Protein AF-A0A383CHA7-F1 (afdb_monomer_lite)

Structure (mmCIF, N/CA/C/O backbone):
data_AF-A0A383CHA7-F1
#
_entry.id   AF-A0A383CHA7-F1
#
loop_
_atom_site.group_PDB
_atom_site.id
_atom_site.type_symbol
_atom_site.label_atom_id
_atom_site.label_alt_id
_atom_site.label_comp_id
_atom_site.label_asym_id
_atom_site.label_entity_id
_atom_site.label_seq_id
_atom_site.pdbx_PDB_ins_code
_atom_site.Cartn_x
_atom_site.Cartn_y
_atom_site.Cartn_z
_atom_site.occupancy
_atom_site.B_iso_or_equiv
_atom_site.auth_seq_id
_atom_site.auth_comp_id
_atom_site.auth_asym_id
_atom_site.auth_atom_id
_atom_site.pdbx_PDB_model_num
ATOM 1 N N . MET A 1 1 ? -13.791 -20.961 20.675 1.00 52.84 1 MET A N 1
ATOM 2 C CA . MET A 1 1 ? -13.033 -20.004 19.836 1.00 52.84 1 MET A CA 1
ATOM 3 C C . MET A 1 1 ? -13.488 -18.577 20.147 1.00 52.84 1 MET A C 1
ATOM 5 O O . MET A 1 1 ? -14.184 -17.965 19.348 1.00 52.84 1 MET A O 1
ATOM 9 N N . GLU A 1 2 ? -13.166 -18.060 21.336 1.00 57.31 2 GLU A N 1
ATOM 10 C CA . GLU A 1 2 ? -13.466 -16.658 21.701 1.00 57.31 2 GLU A CA 1
ATOM 11 C C . GLU A 1 2 ? -12.416 -15.670 21.178 1.00 57.31 2 GLU A C 1
ATOM 13 O O . GLU A 1 2 ? -12.723 -14.501 20.978 1.00 57.31 2 GLU A O 1
ATOM 18 N N . PHE A 1 3 ? -11.201 -16.155 20.905 1.00 61.88 3 PHE A N 1
ATOM 19 C CA . PHE A 1 3 ? -10.062 -15.348 20.468 1.00 61.88 3 PHE A CA 1
ATOM 20 C C . PHE A 1 3 ? -10.330 -14.557 19.179 1.00 61.88 3 PHE A C 1
ATOM 22 O O . PHE A 1 3 ? -9.973 -13.393 19.095 1.00 61.88 3 PHE A O 1
ATOM 29 N N . PHE A 1 4 ? -11.031 -15.151 18.209 1.00 61.28 4 PHE A N 1
ATOM 30 C CA . PHE A 1 4 ? -11.365 -14.491 16.940 1.00 61.28 4 PHE A CA 1
ATOM 31 C C . PHE A 1 4 ? -12.571 -13.546 17.024 1.00 61.28 4 PHE A C 1
ATOM 33 O O . PHE A 1 4 ? -12.818 -12.803 16.083 1.00 61.28 4 PHE A O 1
ATOM 40 N N . LYS A 1 5 ? -13.342 -13.565 18.119 1.00 59.75 5 LYS A N 1
ATOM 41 C CA . LYS A 1 5 ? -14.538 -12.716 18.271 1.00 59.75 5 LYS A CA 1
ATOM 42 C C . LYS A 1 5 ? -14.246 -11.358 18.909 1.00 59.75 5 LYS A C 1
ATOM 44 O O . LYS A 1 5 ? -15.129 -10.508 18.942 1.00 59.75 5 LYS A O 1
ATOM 49 N N . LYS A 1 6 ? -13.058 -11.177 19.488 1.00 66.81 6 LYS A N 1
ATOM 50 C CA . LYS A 1 6 ? -12.638 -9.927 20.124 1.00 66.81 6 LYS A CA 1
ATOM 51 C C . LYS A 1 6 ? -11.518 -9.314 19.299 1.00 66.81 6 LYS A C 1
ATOM 53 O O . LYS A 1 6 ? -10.617 -10.022 18.860 1.00 66.81 6 LYS A O 1
ATOM 58 N N . THR A 1 7 ? -11.565 -7.997 19.123 1.00 73.62 7 THR A N 1
ATOM 59 C CA . THR A 1 7 ? -10.434 -7.238 18.588 1.00 73.62 7 THR A CA 1
ATOM 60 C C . THR A 1 7 ? -9.210 -7.504 19.457 1.00 73.62 7 THR A C 1
ATOM 62 O O . THR A 1 7 ? -9.268 -7.321 20.675 1.00 73.62 7 THR A O 1
ATOM 65 N N . LEU A 1 8 ? -8.129 -7.970 18.831 1.00 81.25 8 LEU A N 1
ATOM 66 C CA . LEU A 1 8 ? -6.843 -8.158 19.495 1.00 81.25 8 LEU A CA 1
ATOM 67 C C . LEU A 1 8 ? -6.360 -6.839 20.098 1.00 81.25 8 LEU A C 1
ATOM 69 O O . LEU A 1 8 ? -6.582 -5.770 19.528 1.00 81.25 8 LEU A O 1
ATOM 73 N N . ASP A 1 9 ? -5.682 -6.936 21.241 1.00 88.25 9 ASP A N 1
ATOM 74 C CA . ASP A 1 9 ? -5.002 -5.786 21.822 1.00 88.25 9 ASP A CA 1
ATOM 75 C C . ASP A 1 9 ? -4.005 -5.207 20.794 1.00 88.25 9 ASP A C 1
ATOM 77 O O . ASP A 1 9 ? -3.238 -5.980 20.201 1.00 88.25 9 ASP A O 1
ATOM 81 N N . PRO A 1 10 ? -4.002 -3.881 20.551 1.00 88.19 10 PRO A N 1
ATOM 82 C CA . PRO A 1 10 ? -3.144 -3.268 19.543 1.00 88.19 10 PRO A CA 1
ATOM 83 C C . PRO A 1 10 ? -1.657 -3.575 19.730 1.00 88.19 10 PRO A C 1
ATOM 85 O O . PRO A 1 10 ? -0.946 -3.729 18.741 1.00 88.19 10 PRO A O 1
ATOM 88 N N . VAL A 1 11 ? -1.182 -3.706 20.972 1.00 90.75 11 VAL A N 1
ATOM 89 C CA . VAL A 1 11 ? 0.222 -4.024 21.260 1.00 90.75 11 VAL A CA 1
ATOM 90 C C . VAL A 1 11 ? 0.540 -5.446 20.816 1.00 90.75 11 VAL A C 1
ATOM 92 O O . VAL A 1 11 ? 1.559 -5.672 20.168 1.00 90.75 11 VAL A O 1
ATOM 95 N N . ILE A 1 12 ? -0.351 -6.400 21.099 1.00 90.56 12 ILE A N 1
ATOM 96 C CA . ILE A 1 12 ? -0.185 -7.800 20.681 1.00 90.56 12 ILE A CA 1
ATOM 97 C C . ILE A 1 12 ? -0.217 -7.903 19.152 1.00 90.56 12 ILE A C 1
ATOM 99 O O . ILE A 1 12 ? 0.619 -8.590 18.564 1.00 90.56 12 ILE A O 1
ATOM 103 N N . ALA A 1 13 ? -1.148 -7.201 18.502 1.00 89.62 13 ALA A N 1
ATOM 104 C CA . ALA A 1 13 ? -1.257 -7.187 17.047 1.00 89.62 13 ALA A CA 1
ATOM 105 C C . ALA A 1 13 ? -0.002 -6.594 16.386 1.00 89.62 13 ALA A C 1
ATOM 107 O O . ALA A 1 13 ? 0.561 -7.206 15.480 1.00 89.62 13 ALA A O 1
ATOM 108 N N . LEU A 1 14 ? 0.472 -5.440 16.866 1.00 90.25 14 LEU A N 1
ATOM 109 C CA . LEU A 1 14 ? 1.674 -4.794 16.337 1.00 90.25 14 LEU A CA 1
ATOM 110 C C . LEU A 1 14 ? 2.937 -5.612 16.606 1.00 90.25 14 LEU A C 1
ATOM 112 O O . LEU A 1 14 ? 3.777 -5.716 15.719 1.00 90.25 14 LEU A O 1
ATOM 116 N N . ALA A 1 15 ? 3.060 -6.241 17.777 1.00 93.00 15 ALA A N 1
ATOM 117 C CA . ALA A 1 15 ? 4.180 -7.129 18.075 1.00 93.00 15 ALA A CA 1
ATOM 118 C C . ALA A 1 15 ? 4.206 -8.343 17.133 1.00 93.00 15 ALA A C 1
ATOM 120 O O . ALA A 1 15 ? 5.261 -8.691 16.607 1.00 93.00 15 ALA A O 1
ATOM 121 N N . ALA A 1 16 ? 3.050 -8.960 16.867 1.00 92.00 16 ALA A N 1
ATOM 122 C CA . ALA A 1 16 ? 2.952 -10.072 15.925 1.00 92.00 16 ALA A CA 1
ATOM 123 C C . ALA A 1 16 ? 3.313 -9.647 14.491 1.00 92.00 16 ALA A C 1
ATOM 125 O O . ALA A 1 16 ? 4.065 -10.354 13.821 1.00 92.00 16 ALA A O 1
ATOM 126 N N . ILE A 1 17 ? 2.821 -8.485 14.042 1.00 91.25 17 ILE A N 1
ATOM 127 C CA . ILE A 1 17 ? 3.163 -7.917 12.729 1.00 91.25 17 ILE A CA 1
ATOM 128 C C . ILE A 1 17 ? 4.662 -7.632 12.646 1.00 91.25 17 ILE A C 1
ATOM 130 O O . ILE A 1 17 ? 5.281 -8.029 11.669 1.00 91.25 17 ILE A O 1
ATOM 134 N N . ALA A 1 18 ? 5.256 -7.014 13.669 1.00 91.50 18 ALA A N 1
ATOM 135 C CA . ALA A 1 18 ? 6.682 -6.699 13.691 1.00 91.50 18 ALA A CA 1
ATOM 136 C C . ALA A 1 18 ? 7.551 -7.961 13.616 1.00 91.50 18 ALA A C 1
ATOM 138 O O . ALA A 1 18 ? 8.501 -8.011 12.843 1.00 91.50 18 ALA A O 1
ATOM 139 N N . ILE A 1 19 ? 7.208 -9.008 14.375 1.00 93.06 19 ILE A 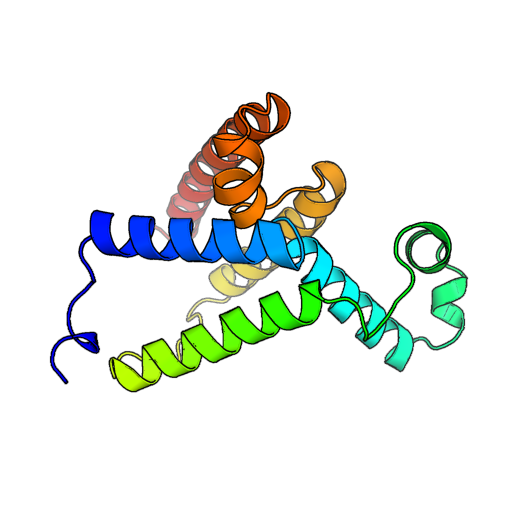N 1
ATOM 140 C CA . ILE A 1 19 ? 7.920 -10.290 14.310 1.00 93.06 19 ILE A CA 1
ATOM 141 C C . ILE A 1 19 ? 7.816 -10.883 12.900 1.00 93.06 19 ILE A C 1
ATOM 143 O O . ILE A 1 19 ? 8.827 -11.285 12.328 1.00 93.06 19 ILE A O 1
ATOM 147 N N . LEU A 1 20 ? 6.609 -10.919 12.328 1.00 90.31 20 LEU A N 1
ATOM 148 C CA . LEU A 1 20 ? 6.386 -11.449 10.984 1.00 90.31 20 LEU A CA 1
ATOM 149 C C . LEU A 1 20 ? 7.150 -10.653 9.922 1.00 90.31 20 LEU A C 1
ATOM 151 O O . LEU A 1 20 ? 7.747 -11.255 9.033 1.00 90.31 20 LEU A O 1
ATOM 155 N N . ASP A 1 21 ? 7.159 -9.328 10.033 1.00 90.31 21 ASP A N 1
ATOM 156 C CA . ASP A 1 21 ? 7.861 -8.435 9.115 1.00 90.31 21 ASP A CA 1
ATOM 157 C C . ASP A 1 21 ? 9.381 -8.627 9.191 1.00 90.31 21 ASP A C 1
ATOM 159 O O . ASP A 1 21 ? 10.025 -8.768 8.157 1.00 90.31 21 ASP A O 1
ATOM 163 N N . ILE A 1 22 ? 9.950 -8.786 10.395 1.00 90.75 22 ILE A N 1
ATOM 164 C CA . ILE A 1 22 ? 11.370 -9.140 10.571 1.00 90.75 22 ILE A CA 1
ATOM 165 C C . ILE A 1 22 ? 11.688 -10.465 9.868 1.00 90.75 22 ILE A C 1
ATOM 167 O O . ILE A 1 22 ? 12.660 -10.551 9.118 1.00 90.75 22 ILE A O 1
ATOM 171 N N . PHE A 1 23 ? 10.876 -11.507 10.075 1.00 90.94 23 PHE A N 1
ATOM 172 C CA . PHE A 1 23 ? 11.089 -12.796 9.409 1.00 90.94 23 PHE A CA 1
ATOM 173 C C . PHE A 1 23 ? 10.981 -12.686 7.886 1.00 90.94 23 PHE A C 1
ATOM 175 O O . PHE A 1 23 ? 11.800 -13.258 7.166 1.00 90.94 23 PHE A O 1
ATOM 182 N N . LEU A 1 24 ? 9.992 -11.945 7.391 1.00 88.75 24 LEU A N 1
ATOM 183 C CA . LEU A 1 24 ? 9.793 -11.726 5.964 1.00 88.75 24 LEU A CA 1
ATOM 184 C C . LEU A 1 24 ? 10.973 -10.966 5.347 1.00 88.75 24 LEU A C 1
ATOM 186 O O . LEU A 1 24 ? 11.479 -11.370 4.297 1.00 88.75 24 LEU A O 1
ATOM 190 N N . PHE A 1 25 ? 11.445 -9.921 6.026 1.00 88.31 25 PHE A N 1
ATOM 191 C CA . PHE A 1 25 ? 12.592 -9.126 5.612 1.00 88.31 25 PHE A CA 1
ATOM 192 C C . PHE A 1 25 ? 13.866 -9.969 5.518 1.00 88.31 25 PHE A C 1
ATOM 194 O O . PHE A 1 25 ? 14.595 -9.864 4.535 1.00 88.31 25 PHE A O 1
ATOM 201 N N . LEU A 1 26 ? 14.102 -10.854 6.493 1.00 89.12 26 LEU A N 1
ATOM 202 C CA . LEU A 1 26 ? 15.267 -11.745 6.511 1.00 89.12 26 LEU A CA 1
ATOM 203 C C . LEU A 1 26 ? 15.225 -12.831 5.425 1.00 89.12 26 LEU A C 1
ATOM 205 O O . LEU A 1 26 ? 16.278 -13.238 4.938 1.00 89.12 26 LEU A O 1
ATOM 209 N N . LEU A 1 27 ? 14.038 -13.329 5.067 1.00 88.69 27 LEU A N 1
ATOM 210 C CA . LEU A 1 27 ? 13.892 -14.438 4.116 1.00 88.69 27 LEU A CA 1
ATOM 211 C C . LEU A 1 27 ? 13.750 -13.986 2.662 1.00 88.69 27 LEU A C 1
ATOM 213 O O . LEU A 1 27 ? 14.231 -14.671 1.761 1.00 88.69 27 LEU A O 1
ATOM 217 N N . VAL A 1 28 ? 13.04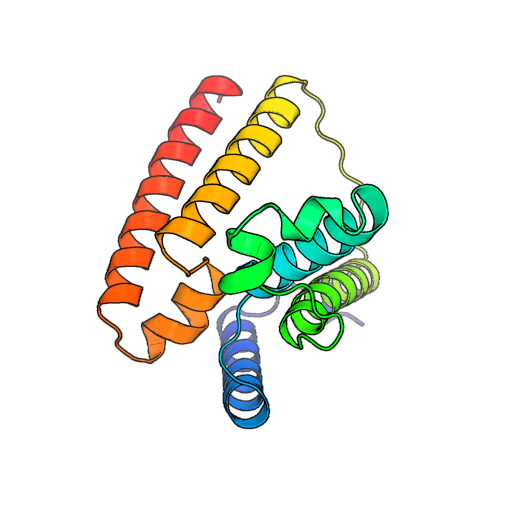3 -12.881 2.421 1.00 85.56 28 VAL A N 1
ATOM 218 C CA . VAL A 1 28 ? 12.627 -12.476 1.068 1.00 85.56 28 VAL A CA 1
ATOM 219 C C . VAL A 1 28 ? 12.871 -10.989 0.809 1.00 85.56 28 VAL A C 1
ATOM 221 O O . VAL A 1 28 ? 13.301 -10.618 -0.283 1.00 85.56 28 VAL A O 1
ATOM 224 N N . GLY A 1 29 ? 12.613 -10.137 1.800 1.00 84.81 29 GLY A N 1
ATOM 225 C CA . GLY A 1 29 ? 12.806 -8.690 1.721 1.00 84.81 29 GLY A CA 1
ATOM 226 C C . GLY A 1 29 ? 11.609 -7.905 2.254 1.00 84.81 29 GLY A C 1
ATOM 227 O O . GLY A 1 29 ? 10.671 -8.472 2.808 1.00 84.81 29 GLY A O 1
ATOM 228 N N . ALA A 1 30 ? 11.643 -6.582 2.085 1.00 83.12 30 ALA A N 1
ATOM 229 C CA . ALA A 1 30 ? 10.655 -5.677 2.673 1.00 83.12 30 ALA A CA 1
ATOM 230 C C . ALA A 1 30 ? 9.212 -5.968 2.234 1.00 83.12 30 ALA A C 1
ATOM 232 O O . ALA A 1 30 ? 8.931 -6.169 1.044 1.00 83.12 30 ALA A O 1
ATOM 233 N N . TRP A 1 31 ? 8.281 -5.907 3.190 1.00 85.75 31 TRP A N 1
ATOM 234 C CA . TRP A 1 31 ? 6.855 -6.040 2.917 1.00 85.75 31 TRP A CA 1
ATOM 235 C C . TRP A 1 31 ? 6.368 -4.897 2.025 1.00 85.75 31 TRP A C 1
ATOM 237 O O . TRP A 1 31 ? 6.417 -3.717 2.369 1.00 85.75 31 TRP A O 1
ATOM 247 N N . THR A 1 32 ? 5.859 -5.243 0.845 1.00 85.50 32 THR A N 1
ATOM 248 C CA . THR A 1 32 ? 5.248 -4.280 -0.072 1.00 85.50 32 THR A CA 1
ATOM 249 C C . THR A 1 32 ? 4.120 -4.912 -0.880 1.00 85.50 32 THR A C 1
ATOM 251 O O . THR A 1 32 ? 4.130 -6.111 -1.159 1.00 85.50 32 THR A O 1
ATOM 254 N N . VAL A 1 33 ? 3.145 -4.087 -1.257 1.00 84.81 33 VAL A N 1
ATOM 255 C CA . VAL A 1 33 ? 1.936 -4.508 -1.978 1.00 84.81 33 VAL A CA 1
ATOM 256 C C . VAL A 1 33 ? 1.958 -4.004 -3.420 1.00 84.81 33 VAL A C 1
ATOM 258 O O . VAL A 1 33 ? 1.779 -4.783 -4.355 1.00 84.81 33 VAL A O 1
ATOM 261 N N . GLY A 1 34 ? 2.306 -2.729 -3.625 1.00 83.69 34 GLY A N 1
ATOM 262 C CA . GLY A 1 34 ? 2.206 -2.076 -4.937 1.00 83.69 34 GLY A CA 1
ATOM 263 C C . GLY A 1 34 ? 3.019 -2.744 -6.056 1.00 83.69 34 GLY A C 1
ATOM 264 O O . GLY A 1 34 ? 2.602 -2.769 -7.218 1.00 83.69 34 GLY A O 1
ATOM 265 N N . GLY A 1 35 ? 4.163 -3.352 -5.718 1.00 84.44 35 GLY A N 1
ATOM 266 C CA . GLY A 1 35 ? 4.944 -4.139 -6.676 1.00 84.44 35 GLY A CA 1
ATOM 267 C C . GLY A 1 35 ? 4.216 -5.407 -7.138 1.00 84.44 35 GLY A C 1
ATOM 268 O O . GLY A 1 35 ? 4.212 -5.712 -8.329 1.00 84.44 35 GLY A O 1
ATOM 269 N N . GLY A 1 36 ? 3.580 -6.128 -6.211 1.00 86.62 36 GLY A N 1
ATOM 270 C CA . GLY A 1 36 ? 2.807 -7.335 -6.512 1.00 86.62 36 GLY A CA 1
ATOM 271 C C . GLY A 1 36 ? 1.567 -7.028 -7.347 1.00 86.62 36 GLY A C 1
ATOM 272 O O . GLY A 1 36 ? 1.341 -7.669 -8.369 1.00 86.62 36 GLY A O 1
ATOM 273 N N . GLU A 1 37 ? 0.816 -5.991 -6.973 1.00 87.75 37 GLU A N 1
ATOM 274 C CA . GLU A 1 37 ? -0.381 -5.538 -7.701 1.00 87.75 37 GLU A CA 1
ATOM 275 C C . GLU A 1 37 ? -0.082 -5.152 -9.145 1.00 87.75 37 GLU A C 1
ATOM 277 O O . GLU A 1 37 ? -0.824 -5.497 -10.070 1.00 87.75 37 GLU A O 1
ATOM 282 N N . THR A 1 38 ? 1.052 -4.493 -9.368 1.00 88.00 38 THR A N 1
ATOM 283 C CA . THR A 1 38 ? 1.417 -4.142 -10.734 1.00 88.00 38 THR A CA 1
ATOM 284 C C . THR A 1 38 ? 1.900 -5.342 -11.535 1.00 88.00 38 THR A C 1
ATOM 286 O O . THR A 1 38 ? 1.608 -5.403 -12.723 1.00 88.00 38 THR A O 1
ATOM 289 N N . MET A 1 39 ? 2.585 -6.316 -10.924 1.00 89.56 39 MET A N 1
ATOM 290 C CA . MET A 1 39 ? 2.937 -7.546 -11.645 1.00 89.56 39 MET A CA 1
ATOM 291 C C . MET A 1 39 ? 1.680 -8.308 -12.049 1.00 89.56 39 MET A C 1
ATOM 293 O O . MET A 1 39 ? 1.577 -8.739 -13.192 1.00 89.56 39 MET A O 1
ATOM 297 N N . MET A 1 40 ? 0.702 -8.427 -11.145 1.00 89.88 40 MET A N 1
ATOM 298 C CA . MET A 1 40 ? -0.588 -9.043 -11.465 1.00 89.88 40 MET A CA 1
ATOM 299 C C . MET A 1 40 ? -1.256 -8.329 -12.641 1.00 89.88 40 MET A C 1
ATOM 301 O O . MET A 1 40 ? -1.693 -8.978 -13.588 1.00 89.88 40 MET A O 1
ATOM 305 N N . THR A 1 41 ? -1.253 -6.994 -12.632 1.00 88.56 41 THR A N 1
ATOM 306 C CA . THR A 1 41 ? -1.772 -6.191 -13.747 1.00 88.56 41 THR A CA 1
ATOM 307 C C . THR A 1 41 ? -0.997 -6.443 -15.042 1.00 88.56 41 THR A C 1
ATOM 309 O O . THR A 1 41 ? -1.611 -6.586 -16.092 1.00 88.56 41 THR A O 1
ATOM 312 N N . GLY A 1 42 ? 0.332 -6.556 -14.983 1.00 87.56 42 GLY A N 1
ATOM 313 C CA . GLY A 1 42 ? 1.179 -6.853 -16.140 1.00 87.56 42 GLY A CA 1
ATOM 314 C C . GLY A 1 42 ? 0.935 -8.234 -16.730 1.00 87.56 42 GLY A C 1
ATOM 315 O O . GLY A 1 42 ? 0.860 -8.380 -17.946 1.00 87.56 42 GLY A O 1
ATOM 316 N N . LEU A 1 43 ? 0.751 -9.244 -15.879 1.00 89.38 43 LEU A N 1
ATOM 317 C CA . LEU A 1 43 ? 0.414 -10.603 -16.300 1.00 89.38 43 LEU A CA 1
ATOM 318 C C . LEU A 1 43 ? -0.969 -10.650 -16.950 1.00 89.38 43 LEU A C 1
ATOM 320 O O . LEU A 1 43 ? -1.119 -11.229 -18.022 1.00 89.38 43 LEU A O 1
ATOM 324 N N . ILE A 1 44 ? -1.960 -9.986 -16.349 1.00 90.38 44 ILE A N 1
ATOM 325 C CA . ILE A 1 44 ? -3.299 -9.850 -16.932 1.00 90.38 44 ILE A CA 1
ATOM 326 C C . ILE A 1 44 ? -3.207 -9.132 -18.284 1.00 90.38 44 ILE A C 1
ATOM 328 O O . ILE A 1 44 ? -3.736 -9.618 -19.281 1.00 90.38 44 ILE A O 1
ATOM 332 N N . ALA A 1 45 ? -2.485 -8.013 -18.350 1.00 88.44 45 ALA A N 1
ATOM 333 C CA . ALA A 1 45 ? -2.283 -7.262 -19.582 1.00 88.44 45 ALA A CA 1
ATOM 334 C C . ALA A 1 45 ? -1.615 -8.119 -20.667 1.00 88.44 45 ALA A C 1
ATOM 336 O O . ALA A 1 45 ? -2.052 -8.079 -21.811 1.00 88.44 45 ALA A O 1
ATOM 337 N N . LYS A 1 46 ? -0.627 -8.949 -20.314 1.00 88.38 46 LYS A N 1
ATOM 338 C CA . LYS A 1 46 ? 0.038 -9.873 -21.244 1.00 88.38 46 LYS A CA 1
ATOM 339 C C . LYS A 1 46 ? -0.921 -10.928 -21.794 1.00 88.38 46 LYS A C 1
ATOM 341 O O . LYS A 1 46 ? -0.846 -11.248 -22.973 1.00 88.38 46 LYS A O 1
ATOM 346 N N . VAL A 1 47 ? -1.849 -11.429 -20.978 1.00 89.38 47 VAL A N 1
ATOM 347 C CA . VAL A 1 47 ? -2.881 -12.380 -21.429 1.00 89.38 47 VAL A CA 1
ATOM 348 C C . VAL A 1 47 ? -3.817 -11.749 -22.466 1.00 89.38 47 VAL A C 1
ATOM 350 O O . VAL A 1 47 ? -4.174 -12.410 -23.436 1.00 89.38 47 VAL A O 1
ATOM 353 N N . PHE A 1 48 ? -4.198 -10.479 -22.295 1.00 90.69 48 PHE A N 1
ATOM 354 C CA . PHE A 1 48 ? -5.131 -9.803 -23.206 1.00 90.69 48 PHE A CA 1
ATOM 355 C C . PHE A 1 48 ? -4.466 -9.161 -24.433 1.00 90.69 48 PHE A C 1
ATOM 357 O O . PHE A 1 48 ? -5.064 -9.139 -25.506 1.00 90.69 48 PHE A O 1
ATOM 364 N N . LEU A 1 49 ? -3.260 -8.610 -24.282 1.00 87.00 49 LEU A N 1
ATOM 365 C CA . LEU A 1 49 ? -2.559 -7.839 -25.318 1.00 87.00 49 LEU A CA 1
ATOM 366 C C . LEU A 1 49 ? -1.469 -8.650 -26.036 1.00 87.00 49 LEU A C 1
ATOM 368 O O . LEU A 1 49 ? -1.018 -8.234 -27.104 1.00 87.00 49 LEU A O 1
ATOM 372 N N . GLY A 1 50 ? -1.037 -9.785 -25.476 1.00 86.38 50 GLY A N 1
ATOM 373 C CA . GLY A 1 50 ? 0.057 -10.594 -26.016 1.00 86.38 50 GLY A CA 1
ATOM 374 C C . GLY A 1 50 ? 1.335 -9.775 -26.210 1.00 86.38 50 GLY A C 1
ATOM 375 O O . GLY A 1 50 ? 1.687 -8.936 -25.378 1.00 86.38 50 GLY A O 1
ATOM 376 N N . ASP A 1 51 ? 1.983 -9.969 -27.35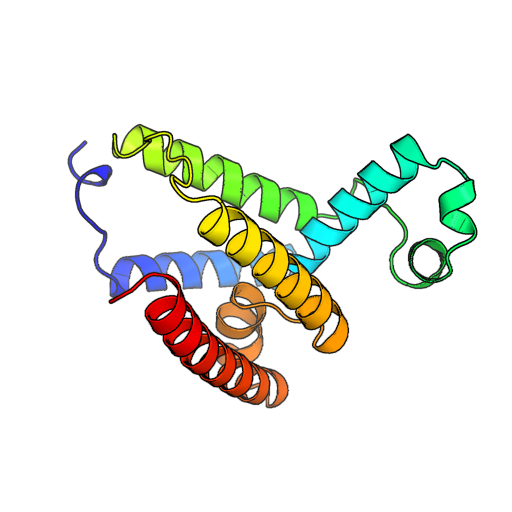6 1.00 83.75 51 ASP A N 1
ATOM 377 C CA . ASP A 1 51 ? 3.241 -9.306 -27.729 1.00 83.75 51 ASP A CA 1
ATOM 378 C C . ASP A 1 51 ? 3.087 -7.789 -27.956 1.00 83.75 51 ASP A C 1
ATOM 380 O O . ASP A 1 51 ? 4.069 -7.052 -28.043 1.00 83.75 51 ASP A O 1
ATOM 384 N N . ALA A 1 52 ? 1.854 -7.269 -28.036 1.00 84.94 52 ALA A N 1
ATOM 385 C CA . ALA A 1 52 ? 1.637 -5.825 -28.111 1.00 84.94 52 ALA A CA 1
ATOM 386 C C . ALA A 1 52 ? 2.047 -5.111 -26.811 1.00 84.94 52 ALA A C 1
ATOM 388 O O . ALA A 1 52 ? 2.340 -3.914 -26.851 1.00 84.94 52 ALA A O 1
ATOM 389 N N . LEU A 1 53 ? 2.103 -5.829 -25.682 1.00 84.19 53 LEU A N 1
ATOM 390 C CA . LEU A 1 53 ? 2.555 -5.289 -24.401 1.00 84.19 53 LEU A CA 1
ATOM 391 C C . LEU A 1 53 ? 4.034 -4.877 -24.441 1.00 84.19 53 LEU A C 1
ATOM 393 O O . LEU A 1 53 ? 4.396 -3.855 -23.856 1.00 84.19 53 LEU A O 1
ATOM 397 N N . ASP A 1 54 ? 4.859 -5.602 -25.200 1.00 81.12 54 ASP A N 1
ATOM 398 C CA . ASP A 1 54 ? 6.300 -5.346 -25.316 1.00 81.12 54 ASP A CA 1
ATOM 399 C C . ASP A 1 54 ? 6.608 -4.032 -26.048 1.00 81.12 54 ASP A C 1
ATOM 401 O O . ASP A 1 54 ? 7.703 -3.482 -25.933 1.00 81.12 54 ASP A O 1
ATOM 405 N N . ARG A 1 55 ? 5.619 -3.462 -26.752 1.00 86.12 55 ARG A N 1
ATOM 406 C CA . ARG A 1 55 ? 5.729 -2.125 -27.359 1.00 86.12 55 ARG A CA 1
ATOM 407 C C . ARG A 1 55 ? 5.760 -1.008 -26.319 1.00 86.12 55 ARG A C 1
ATOM 409 O O . ARG A 1 55 ? 6.144 0.112 -26.648 1.00 86.12 55 ARG A O 1
ATOM 416 N N . ILE A 1 56 ? 5.320 -1.280 -25.091 1.00 85.88 56 ILE A N 1
ATOM 417 C CA . ILE A 1 56 ? 5.278 -0.306 -24.006 1.00 85.88 56 ILE A CA 1
ATOM 418 C C . ILE A 1 56 ? 6.581 -0.435 -23.200 1.00 85.88 56 ILE A C 1
ATOM 420 O O . ILE A 1 56 ? 6.767 -1.436 -22.504 1.00 85.88 56 ILE A O 1
ATOM 424 N N . PRO A 1 57 ? 7.463 0.587 -23.200 1.00 86.19 57 PRO A N 1
ATOM 425 C CA . PRO A 1 57 ? 8.774 0.502 -22.548 1.00 86.19 57 PRO A CA 1
ATOM 426 C C . PRO A 1 57 ? 8.706 0.159 -21.058 1.00 86.19 57 PRO A C 1
ATOM 428 O O . PRO A 1 57 ? 9.602 -0.489 -20.529 1.00 86.19 57 PRO A O 1
ATOM 431 N N . PHE A 1 58 ? 7.628 0.560 -20.381 1.00 86.25 58 PHE A N 1
ATOM 432 C CA . PHE A 1 58 ? 7.406 0.242 -18.975 1.00 86.25 58 PHE A CA 1
ATOM 433 C C . PHE A 1 58 ? 7.400 -1.272 -18.710 1.00 86.25 58 PHE A C 1
ATOM 435 O O . PHE A 1 58 ? 8.075 -1.731 -17.791 1.00 86.25 58 PHE A O 1
ATOM 442 N N . TRP A 1 59 ? 6.698 -2.052 -19.534 1.00 84.69 59 TRP A N 1
ATOM 443 C CA . TRP A 1 59 ? 6.551 -3.496 -19.334 1.00 84.69 59 TRP A CA 1
ATOM 444 C C . TRP A 1 59 ? 7.731 -4.302 -19.870 1.00 84.69 59 TRP A C 1
ATOM 446 O O . TRP A 1 59 ? 7.949 -5.408 -19.405 1.00 84.69 59 TRP A O 1
ATOM 456 N N . HIS A 1 60 ? 8.523 -3.760 -20.795 1.00 82.25 60 HIS A N 1
ATOM 457 C CA . HIS A 1 60 ? 9.718 -4.447 -21.289 1.00 82.25 60 HIS A CA 1
ATOM 458 C C . HIS A 1 60 ? 10.983 -4.103 -20.481 1.00 82.25 60 HIS A C 1
ATOM 460 O O . HIS A 1 60 ? 11.788 -4.980 -20.185 1.00 82.25 60 HIS A O 1
ATOM 466 N N . ALA A 1 61 ? 11.181 -2.830 -20.120 1.00 80.44 61 ALA A N 1
ATOM 467 C CA . ALA A 1 61 ? 12.440 -2.352 -19.540 1.00 80.44 61 ALA A CA 1
ATOM 468 C C . ALA A 1 61 ? 12.393 -2.135 -18.021 1.00 80.44 61 ALA A C 1
ATOM 470 O O . ALA A 1 61 ? 13.410 -2.295 -17.354 1.00 80.44 61 ALA A O 1
ATOM 471 N N . VAL A 1 62 ? 11.240 -1.743 -17.470 1.00 82.25 62 VAL A N 1
ATOM 472 C CA . VAL A 1 62 ? 11.132 -1.348 -16.052 1.00 82.25 62 VAL A CA 1
ATOM 473 C C . VAL A 1 62 ? 10.508 -2.453 -15.204 1.00 82.25 62 VAL A C 1
ATOM 475 O O . VAL A 1 62 ? 10.930 -2.673 -14.069 1.00 82.25 62 VAL A O 1
ATOM 478 N N . PHE A 1 63 ? 9.494 -3.142 -15.729 1.00 82.19 63 PHE A N 1
ATOM 479 C CA . PHE A 1 63 ? 8.715 -4.115 -14.969 1.00 82.19 63 PHE A CA 1
ATOM 480 C C . PHE A 1 63 ? 8.286 -5.313 -15.839 1.00 82.19 63 PHE A C 1
ATOM 482 O O . PHE A 1 63 ? 7.104 -5.434 -16.168 1.00 82.19 63 PHE A O 1
ATOM 489 N N . PRO A 1 64 ? 9.232 -6.190 -16.233 1.00 84.44 64 PRO A N 1
ATOM 490 C CA . PRO A 1 64 ? 8.942 -7.368 -17.049 1.00 84.44 64 PRO A CA 1
ATOM 491 C C . PRO A 1 64 ? 7.954 -8.304 -16.340 1.00 84.44 64 PRO A C 1
ATOM 493 O O . PRO A 1 64 ? 8.260 -8.761 -15.238 1.00 84.44 64 PRO A O 1
ATOM 496 N N . PRO A 1 65 ? 6.777 -8.603 -16.931 1.00 85.62 65 PRO A N 1
ATOM 497 C CA . PRO A 1 65 ? 5.784 -9.463 -16.301 1.00 85.62 65 PRO A CA 1
ATOM 498 C C . PRO A 1 65 ? 6.334 -10.867 -16.044 1.00 85.62 65 PRO A C 1
ATOM 500 O O . PRO A 1 65 ? 6.580 -11.631 -16.980 1.00 85.62 65 PRO A O 1
ATOM 503 N N . ASP A 1 66 ? 6.468 -11.212 -14.767 1.00 86.00 66 ASP A N 1
ATOM 504 C CA . ASP A 1 66 ? 6.954 -12.511 -14.312 1.00 86.00 66 ASP A CA 1
ATOM 505 C C . ASP A 1 66 ? 6.040 -13.057 -13.206 1.00 86.00 66 ASP A C 1
ATOM 507 O O . ASP A 1 66 ? 5.738 -12.379 -12.221 1.00 86.00 66 ASP A O 1
ATOM 511 N N . ILE A 1 67 ? 5.588 -14.299 -13.375 1.00 86.19 67 ILE A N 1
ATOM 512 C CA . ILE A 1 67 ? 4.711 -14.992 -12.424 1.00 86.19 67 ILE A CA 1
ATOM 513 C C . ILE A 1 67 ? 5.457 -15.488 -11.180 1.00 86.19 67 ILE A C 1
ATOM 515 O O . ILE A 1 67 ? 4.850 -15.719 -10.136 1.00 86.19 67 ILE A O 1
ATOM 519 N N . SER A 1 68 ? 6.779 -15.633 -11.266 1.00 86.81 68 SER A N 1
ATOM 520 C CA . SER A 1 68 ? 7.643 -16.005 -10.145 1.00 86.81 68 SER A CA 1
ATOM 521 C C . SER A 1 68 ? 7.901 -14.841 -9.183 1.00 86.81 68 SER A C 1
ATOM 523 O O . SER A 1 68 ? 8.530 -15.019 -8.140 1.00 86.81 68 SER A O 1
ATOM 525 N N . TYR A 1 69 ? 7.377 -13.646 -9.481 1.00 86.88 69 TYR A N 1
ATOM 526 C CA . TYR A 1 69 ? 7.561 -12.477 -8.638 1.00 86.88 69 TYR A CA 1
ATOM 527 C C . TYR A 1 69 ? 6.893 -12.652 -7.267 1.00 86.88 69 TYR A C 1
ATOM 529 O O . TYR A 1 69 ? 5.674 -12.555 -7.112 1.00 86.88 69 TYR A O 1
ATOM 537 N N . TRP A 1 70 ? 7.718 -12.866 -6.241 1.00 84.75 70 TRP A N 1
ATOM 538 C CA . TRP A 1 70 ? 7.296 -13.220 -4.881 1.00 84.75 70 TRP A CA 1
ATOM 539 C C . TRP A 1 70 ? 6.269 -12.254 -4.259 1.00 84.75 70 TRP A C 1
ATOM 541 O O . TRP A 1 70 ? 5.386 -12.680 -3.515 1.00 84.75 70 TRP A O 1
ATOM 551 N N . LYS A 1 71 ? 6.319 -10.956 -4.596 1.00 87.44 71 LYS A N 1
ATOM 552 C CA . LYS A 1 71 ? 5.395 -9.940 -4.049 1.00 87.44 71 LYS A CA 1
ATOM 553 C C . LYS A 1 71 ? 3.934 -10.163 -4.462 1.00 87.44 71 LYS A C 1
ATOM 555 O O . LYS A 1 71 ? 3.027 -9.707 -3.764 1.00 87.44 71 LYS A O 1
ATOM 560 N N . ILE A 1 72 ? 3.688 -10.883 -5.563 1.00 88.56 72 ILE A N 1
ATOM 561 C CA . ILE A 1 72 ? 2.337 -11.317 -5.956 1.00 88.56 72 ILE A CA 1
ATOM 562 C C . ILE A 1 72 ? 1.750 -12.221 -4.868 1.00 88.56 72 ILE A C 1
ATOM 564 O O . ILE A 1 72 ? 0.622 -12.020 -4.421 1.00 88.56 72 ILE A O 1
ATOM 568 N N . TYR A 1 73 ? 2.543 -13.182 -4.394 1.00 89.50 73 TYR A N 1
ATOM 569 C CA . TYR A 1 73 ? 2.112 -14.169 -3.408 1.00 89.50 73 TYR A CA 1
ATOM 570 C C . TYR A 1 73 ? 1.874 -13.550 -2.032 1.00 89.50 73 TYR A C 1
ATOM 572 O O . TYR A 1 73 ? 0.989 -14.006 -1.318 1.00 89.50 73 TYR A O 1
ATOM 580 N N . ILE A 1 74 ? 2.577 -12.467 -1.684 1.00 88.62 74 ILE A N 1
ATOM 581 C CA . ILE A 1 74 ? 2.263 -11.683 -0.478 1.00 88.62 74 ILE A CA 1
ATOM 582 C C . ILE A 1 74 ? 0.882 -11.051 -0.595 1.00 88.62 74 ILE A C 1
ATOM 584 O O . ILE A 1 74 ? 0.078 -11.165 0.324 1.00 88.62 74 ILE A O 1
ATOM 588 N N . SER A 1 75 ? 0.580 -10.428 -1.735 1.00 89.06 75 SER A N 1
ATOM 589 C CA . SER A 1 75 ? -0.728 -9.801 -1.964 1.00 89.06 75 SER A CA 1
ATOM 590 C C . SER A 1 75 ? -1.858 -10.836 -1.906 1.00 89.06 75 SER A C 1
ATOM 592 O O . SER A 1 75 ? -2.875 -10.619 -1.245 1.00 89.06 75 SER A O 1
ATOM 594 N N . LEU A 1 76 ? -1.647 -12.008 -2.511 1.00 90.69 76 LEU A N 1
ATOM 595 C CA . LEU A 1 76 ? -2.588 -13.126 -2.446 1.00 90.69 76 LEU A CA 1
ATOM 596 C C . LEU A 1 76 ? -2.708 -13.709 -1.027 1.00 90.69 76 LEU A C 1
ATOM 598 O O . LEU A 1 76 ? -3.809 -14.036 -0.583 1.00 90.69 76 LEU A O 1
ATOM 602 N N . GLY A 1 77 ? -1.597 -13.809 -0.297 1.00 91.12 77 GLY A N 1
ATOM 603 C CA . GLY A 1 77 ? -1.548 -14.253 1.095 1.00 91.12 77 GLY A CA 1
ATOM 604 C C . GLY A 1 77 ? -2.313 -13.320 2.032 1.00 91.12 77 GLY A C 1
ATOM 605 O O . GLY A 1 77 ? -3.084 -13.785 2.865 1.00 91.12 77 GLY A O 1
ATOM 606 N N . MET A 1 78 ? -2.187 -12.003 1.851 1.00 90.38 78 MET A N 1
ATOM 607 C CA . MET A 1 78 ? -2.976 -11.020 2.599 1.00 90.38 78 MET A CA 1
ATOM 608 C C . MET A 1 78 ? -4.470 -11.144 2.292 1.00 90.38 78 MET A C 1
ATOM 610 O O . MET A 1 78 ? -5.283 -11.157 3.214 1.00 90.38 78 MET A O 1
ATOM 614 N N . LEU A 1 79 ? -4.842 -11.276 1.013 1.00 91.81 79 LEU A N 1
ATOM 615 C CA . LEU A 1 79 ? -6.241 -11.435 0.617 1.00 91.81 79 LEU A CA 1
ATOM 616 C C . LEU A 1 79 ? -6.840 -12.707 1.231 1.00 91.81 79 LEU A C 1
ATOM 618 O O . LEU A 1 79 ? -7.846 -12.646 1.934 1.00 91.81 79 LEU A O 1
ATOM 622 N N . THR A 1 80 ? -6.196 -13.853 1.018 1.00 93.25 80 THR A N 1
ATOM 623 C CA . THR A 1 80 ? -6.657 -15.146 1.542 1.00 93.25 80 THR A CA 1
ATOM 624 C C . THR A 1 80 ? -6.654 -15.180 3.071 1.00 93.25 80 THR A C 1
ATOM 626 O O . THR A 1 80 ? -7.642 -15.606 3.667 1.00 93.25 80 THR A O 1
ATOM 629 N N . GLY A 1 81 ? -5.613 -14.650 3.718 1.00 91.19 81 GLY A N 1
ATOM 630 C CA . GLY A 1 81 ? -5.529 -14.519 5.172 1.00 91.19 81 GLY A CA 1
ATOM 631 C C . GLY A 1 81 ? -6.640 -13.641 5.752 1.00 91.19 81 GLY A C 1
ATOM 632 O O . GLY A 1 81 ? -7.256 -14.018 6.748 1.00 91.19 81 GLY A O 1
ATOM 633 N N . SER A 1 82 ? -6.965 -12.521 5.097 1.00 91.38 82 SER A N 1
ATOM 634 C CA . SER A 1 82 ? -8.067 -11.642 5.513 1.00 91.38 82 SER A CA 1
ATOM 635 C C . SER A 1 82 ? -9.433 -12.327 5.402 1.00 91.38 82 SER A C 1
ATOM 637 O O . SER A 1 82 ? -10.265 -12.185 6.297 1.00 91.38 82 SER A O 1
ATOM 639 N N . ILE A 1 83 ? -9.646 -13.137 4.357 1.00 92.00 83 ILE A N 1
ATOM 640 C CA . ILE A 1 83 ? -10.875 -13.917 4.170 1.00 92.00 83 ILE A CA 1
ATOM 641 C C . ILE A 1 83 ? -10.996 -14.981 5.261 1.00 92.00 83 ILE A C 1
ATOM 643 O O . ILE A 1 83 ? -12.038 -15.075 5.909 1.00 92.00 83 ILE A O 1
ATOM 647 N N . VAL A 1 84 ? -9.935 -15.758 5.503 1.00 91.50 84 VAL A N 1
ATOM 648 C CA . VAL A 1 84 ? -9.921 -16.788 6.555 1.00 91.50 84 VAL A CA 1
ATOM 649 C C . VAL A 1 84 ? -10.167 -16.157 7.926 1.00 91.50 84 VAL A C 1
ATOM 651 O O . VAL A 1 84 ? -10.993 -16.666 8.684 1.00 91.50 84 VAL A O 1
ATOM 654 N N . GLY A 1 85 ? -9.521 -15.023 8.219 1.00 89.00 85 GLY A N 1
ATOM 655 C CA . GLY A 1 85 ? -9.741 -14.256 9.444 1.00 89.00 85 GLY A CA 1
ATOM 656 C C . GLY A 1 85 ? -11.197 -13.811 9.597 1.00 89.00 85 GLY A C 1
ATOM 657 O O . GLY A 1 85 ? -11.831 -14.123 10.602 1.00 89.00 85 GLY A O 1
ATOM 658 N N . ALA A 1 86 ? -11.769 -13.175 8.572 1.00 89.19 86 ALA A N 1
ATOM 659 C CA . ALA A 1 86 ? -13.154 -12.704 8.598 1.00 89.19 86 ALA A CA 1
ATOM 660 C C . ALA A 1 86 ? -14.174 -13.846 8.771 1.00 89.19 86 ALA A C 1
ATOM 662 O O . ALA A 1 86 ? -15.157 -13.701 9.505 1.00 89.19 86 ALA A O 1
ATOM 663 N N . VAL A 1 87 ? -13.949 -14.996 8.126 1.00 89.81 87 VAL A N 1
ATOM 664 C CA . VAL A 1 87 ? -14.813 -16.181 8.254 1.00 89.81 87 VAL A CA 1
ATOM 665 C C . VAL A 1 87 ? -14.691 -16.800 9.649 1.00 89.81 87 VAL A C 1
ATOM 667 O O . VAL A 1 87 ? -15.712 -17.100 10.270 1.00 89.81 87 VAL A O 1
ATOM 670 N N . ALA A 1 88 ? -13.473 -16.941 10.180 1.00 88.19 88 ALA A N 1
ATOM 671 C CA . ALA A 1 88 ? -13.234 -17.473 11.524 1.00 88.19 88 ALA A CA 1
ATOM 672 C C . ALA A 1 88 ? -13.850 -16.587 12.622 1.00 88.19 88 ALA A C 1
ATOM 674 O O . ALA A 1 88 ? -14.417 -17.099 13.593 1.00 88.19 88 ALA A O 1
ATOM 675 N N . SER A 1 89 ? -13.806 -15.265 12.437 1.00 87.12 89 SER A N 1
ATOM 676 C CA . SER A 1 89 ? -14.442 -14.272 13.310 1.00 87.12 89 SER A CA 1
ATOM 677 C C . SER A 1 89 ? -15.965 -14.194 13.151 1.00 87.12 89 SER A C 1
ATOM 679 O O . SER A 1 89 ? -16.631 -13.589 13.988 1.00 87.12 89 SER A O 1
ATOM 681 N N . LYS A 1 90 ? -16.543 -14.846 12.129 1.00 86.62 90 LYS A N 1
ATOM 682 C CA . LYS A 1 90 ? -17.958 -14.714 11.723 1.00 86.62 90 LYS A CA 1
ATOM 683 C C . LYS A 1 90 ? -18.361 -13.274 11.369 1.00 86.62 90 LYS A C 1
ATOM 685 O O . LYS A 1 90 ? -19.530 -12.915 11.478 1.00 86.62 90 LYS A O 1
ATOM 690 N N . GLU A 1 91 ? -17.399 -12.469 10.928 1.00 86.62 91 GLU A N 1
ATOM 691 C CA . GLU A 1 91 ? -17.592 -11.077 10.499 1.00 86.62 91 GLU A CA 1
ATOM 692 C C . GLU A 1 91 ? -17.637 -10.938 8.973 1.00 86.62 91 GLU A C 1
ATOM 694 O O . GLU A 1 91 ? -17.846 -9.845 8.443 1.00 86.62 91 GLU A O 1
ATOM 699 N N . PHE A 1 92 ? -17.460 -12.047 8.250 1.00 89.12 92 PHE A N 1
ATOM 700 C CA . PHE A 1 92 ? -17.569 -12.055 6.802 1.00 89.12 92 PHE A CA 1
ATOM 701 C C . PHE A 1 92 ? -18.987 -11.668 6.371 1.00 89.12 92 PHE A C 1
ATOM 703 O O . PHE A 1 92 ? -19.953 -12.404 6.578 1.00 89.12 92 PHE A O 1
ATOM 710 N N . PHE A 1 93 ? -19.100 -10.498 5.749 1.00 88.00 93 PHE A N 1
ATOM 711 C CA . PHE A 1 93 ? -20.351 -9.985 5.220 1.00 88.00 93 PHE A CA 1
ATOM 712 C C . PHE A 1 93 ? -20.102 -9.283 3.890 1.00 88.00 93 PHE A C 1
ATOM 714 O O . PHE A 1 93 ? -19.222 -8.428 3.773 1.00 88.00 93 PHE A O 1
ATOM 721 N N . TRP A 1 94 ? -20.914 -9.620 2.892 1.00 88.12 94 TRP A N 1
ATOM 722 C CA . TRP A 1 94 ? -20.796 -9.035 1.569 1.00 88.12 94 TRP A CA 1
ATOM 723 C C . TRP A 1 94 ? -21.389 -7.617 1.548 1.00 88.12 94 TRP A C 1
ATOM 725 O O . TRP A 1 94 ? -22.605 -7.435 1.632 1.00 88.12 94 TRP A O 1
ATOM 735 N N . ARG A 1 95 ? -20.530 -6.594 1.447 1.00 86.06 95 ARG A N 1
ATOM 736 C CA . ARG A 1 95 ? -20.936 -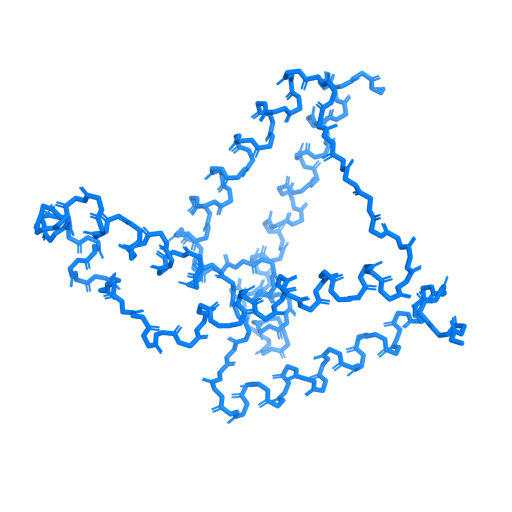5.179 1.391 1.00 86.06 95 ARG A CA 1
ATOM 737 C C . ARG A 1 95 ? -20.820 -4.649 -0.029 1.00 86.06 95 ARG A C 1
ATOM 739 O O . ARG A 1 95 ? -19.752 -4.711 -0.625 1.00 86.06 95 ARG A O 1
ATOM 746 N N . PHE A 1 96 ? -21.904 -4.067 -0.529 1.00 88.88 96 PHE A N 1
ATOM 747 C CA . PHE A 1 96 ? -21.905 -3.307 -1.775 1.00 88.88 96 PHE A CA 1
ATOM 748 C C . PHE A 1 96 ? -22.170 -1.820 -1.495 1.00 88.88 96 PHE A C 1
ATOM 750 O O . PHE A 1 96 ? -23.007 -1.519 -0.633 1.00 88.88 96 PHE A O 1
ATOM 757 N N . PRO A 1 97 ? -21.504 -0.896 -2.215 1.00 85.88 97 PRO A N 1
ATOM 758 C CA . PRO A 1 97 ? -21.801 0.530 -2.135 1.00 85.88 97 PRO A CA 1
ATOM 759 C C . PRO A 1 97 ? -23.244 0.797 -2.568 1.00 85.88 97 PRO A C 1
ATOM 761 O O . PRO A 1 97 ? -23.712 0.249 -3.570 1.00 85.88 97 PRO A O 1
ATOM 764 N N . ARG A 1 98 ? -23.961 1.634 -1.812 1.00 85.19 98 ARG A N 1
ATOM 765 C CA . ARG A 1 98 ? -25.391 1.905 -2.054 1.00 85.19 98 ARG A CA 1
ATOM 766 C C . ARG A 1 98 ? -25.606 3.052 -3.034 1.00 85.19 98 ARG A C 1
ATOM 768 O O . ARG A 1 98 ? -26.669 3.140 -3.643 1.00 85.19 98 ARG A O 1
ATOM 775 N N . ARG A 1 99 ? -24.625 3.950 -3.162 1.00 86.50 99 ARG A N 1
ATOM 776 C CA . ARG A 1 99 ? -24.713 5.164 -3.983 1.00 86.50 99 ARG A CA 1
ATOM 777 C C . ARG A 1 99 ? -23.712 5.110 -5.132 1.00 86.50 99 ARG A C 1
ATOM 779 O O . ARG A 1 99 ? -22.574 4.689 -4.958 1.00 86.50 99 ARG A O 1
ATOM 786 N N . ILE A 1 100 ? -24.107 5.619 -6.297 1.00 85.50 100 ILE A N 1
ATOM 787 C CA . ILE A 1 100 ? -23.218 5.729 -7.469 1.00 85.50 100 ILE A CA 1
ATOM 788 C C . ILE A 1 100 ? -22.021 6.648 -7.168 1.00 85.50 100 ILE A C 1
ATOM 790 O O . ILE A 1 100 ? -20.914 6.405 -7.641 1.00 85.50 100 ILE A O 1
ATOM 794 N N . SER A 1 101 ? -22.212 7.668 -6.327 1.00 85.44 101 SER A N 1
ATOM 795 C CA . SER A 1 101 ? -21.125 8.548 -5.886 1.00 85.44 101 SER A CA 1
ATOM 796 C C . SER A 1 101 ? -20.030 7.808 -5.110 1.00 85.44 101 SER A C 1
ATOM 798 O O . SER A 1 101 ? -18.862 8.167 -5.237 1.00 85.44 101 SER A O 1
ATOM 800 N N . GLU A 1 102 ? -20.372 6.757 -4.356 1.00 86.69 102 GLU A N 1
ATOM 801 C CA . GLU A 1 102 ? -19.392 5.917 -3.653 1.00 86.69 102 GLU A CA 1
ATOM 802 C C . GLU A 1 102 ? -18.543 5.122 -4.650 1.00 86.69 102 GLU A C 1
ATOM 804 O O . GLU A 1 102 ? -17.324 5.084 -4.513 1.00 86.69 102 GLU A O 1
ATOM 809 N N . TRP A 1 103 ? -19.162 4.564 -5.696 1.00 89.75 103 TRP A N 1
ATOM 810 C CA . TRP A 1 103 ? -18.438 3.886 -6.775 1.00 89.75 103 TRP A CA 1
ATOM 811 C C . TRP A 1 103 ? -17.442 4.817 -7.463 1.00 89.75 103 TRP A C 1
ATOM 813 O O . TRP A 1 103 ? -16.272 4.465 -7.598 1.00 89.75 103 TRP A O 1
ATOM 823 N N . LEU A 1 104 ? -17.877 6.030 -7.822 1.00 89.69 104 LEU A N 1
ATOM 824 C CA . LEU A 1 104 ? -16.996 7.028 -8.427 1.00 89.69 104 LEU A CA 1
ATOM 825 C C . LEU A 1 104 ? -15.814 7.370 -7.506 1.00 89.69 104 LEU A C 1
ATOM 827 O O . LEU A 1 104 ? -14.676 7.419 -7.967 1.00 89.69 104 LEU A O 1
ATOM 831 N N . MET A 1 105 ? -16.061 7.570 -6.208 1.00 87.06 105 MET A N 1
ATOM 832 C CA . MET A 1 105 ? -15.007 7.881 -5.237 1.00 87.06 105 MET A CA 1
ATOM 833 C C . MET A 1 105 ? -14.001 6.742 -5.069 1.00 87.06 105 MET A C 1
ATOM 835 O O . MET A 1 105 ? -12.801 7.005 -5.042 1.00 87.06 105 MET A O 1
ATOM 839 N N . ILE A 1 106 ? -14.463 5.492 -4.988 1.00 90.62 106 ILE A N 1
ATOM 840 C CA . ILE A 1 106 ? -13.580 4.325 -4.861 1.00 90.62 106 ILE A CA 1
ATOM 841 C C . ILE A 1 106 ? -12.708 4.185 -6.114 1.00 90.62 106 ILE A C 1
ATOM 843 O O . ILE A 1 106 ? -11.501 3.981 -5.998 1.00 90.62 106 ILE A O 1
ATOM 847 N N . THR A 1 107 ? -13.285 4.349 -7.309 1.00 91.81 107 THR A N 1
ATOM 848 C CA . THR A 1 107 ? -12.531 4.263 -8.567 1.00 91.81 107 THR A CA 1
ATOM 849 C C . THR A 1 107 ? -11.509 5.391 -8.700 1.00 91.81 107 THR A C 1
ATOM 851 O O . THR A 1 107 ? -10.345 5.122 -8.987 1.00 91.81 107 THR A O 1
ATOM 854 N N . VAL A 1 108 ? -11.905 6.645 -8.456 1.00 92.44 108 VAL A N 1
ATOM 855 C CA . VAL A 1 108 ? -10.984 7.793 -8.530 1.00 92.44 108 VAL A CA 1
ATOM 856 C C . VAL A 1 108 ? -9.885 7.676 -7.473 1.00 92.44 108 VAL A C 1
ATOM 858 O O . VAL A 1 108 ? -8.716 7.883 -7.787 1.00 92.44 108 VAL A O 1
ATOM 861 N N . GLY A 1 109 ? -10.232 7.286 -6.244 1.00 91.12 109 GLY A N 1
ATOM 862 C CA . GLY A 1 109 ? -9.264 7.054 -5.173 1.00 91.12 109 GLY A CA 1
ATOM 863 C C . GLY A 1 109 ? -8.257 5.958 -5.523 1.00 91.12 109 GLY A C 1
ATOM 864 O O . GLY A 1 109 ? -7.057 6.170 -5.383 1.00 91.12 109 GLY A O 1
ATOM 865 N N . GLY A 1 110 ? -8.725 4.825 -6.055 1.00 91.38 110 GLY A N 1
ATOM 866 C CA . GLY A 1 110 ? -7.855 3.732 -6.496 1.00 91.38 110 GLY A CA 1
ATOM 867 C C . GLY A 1 110 ? -6.905 4.138 -7.627 1.00 91.38 110 GLY A C 1
ATOM 868 O O . GLY A 1 110 ? -5.726 3.792 -7.592 1.00 91.38 110 GLY A O 1
ATOM 869 N N . LEU A 1 111 ? -7.378 4.929 -8.596 1.00 92.50 111 LEU A N 1
ATOM 870 C CA . LEU A 1 111 ? -6.524 5.463 -9.663 1.00 92.50 111 LEU A CA 1
ATOM 871 C C . LEU A 1 111 ? -5.438 6.395 -9.113 1.00 92.50 111 LEU A C 1
ATOM 873 O O . LEU A 1 111 ? -4.277 6.272 -9.500 1.00 92.50 111 LEU A O 1
ATOM 877 N N . LEU A 1 112 ? -5.793 7.293 -8.188 1.00 92.25 112 LEU A N 1
ATOM 878 C CA . LEU A 1 112 ? -4.832 8.191 -7.543 1.00 92.25 112 LEU A CA 1
ATOM 879 C C . LEU A 1 112 ? -3.780 7.416 -6.738 1.00 92.25 112 LEU A C 1
ATOM 881 O O . LEU A 1 112 ? -2.595 7.712 -6.873 1.00 92.25 112 LEU A O 1
ATOM 885 N N . MET A 1 113 ? -4.185 6.388 -5.984 1.00 91.62 113 MET A N 1
ATOM 886 C CA . MET A 1 113 ? -3.258 5.496 -5.271 1.00 91.62 113 MET A CA 1
ATOM 887 C C . MET A 1 113 ? -2.315 4.765 -6.236 1.00 91.62 113 MET A C 1
ATOM 889 O O . MET A 1 113 ? -1.117 4.664 -5.981 1.00 91.62 113 MET A O 1
ATOM 893 N N . GLY A 1 114 ? -2.827 4.285 -7.373 1.00 89.12 114 GLY A N 1
ATOM 894 C CA . GLY A 1 114 ? -2.006 3.632 -8.394 1.00 89.12 114 GLY A CA 1
ATOM 895 C C . GLY A 1 114 ? -0.952 4.567 -8.996 1.00 89.12 114 GLY A C 1
ATOM 896 O O . GLY A 1 114 ? 0.204 4.172 -9.160 1.00 89.12 114 GLY A O 1
ATOM 897 N N . ILE A 1 115 ? -1.326 5.819 -9.281 1.00 90.62 115 ILE A N 1
ATOM 898 C CA . ILE A 1 115 ? -0.396 6.854 -9.759 1.00 90.62 115 ILE A CA 1
ATOM 899 C C . ILE A 1 115 ? 0.658 7.155 -8.683 1.00 90.62 115 ILE A C 1
ATOM 901 O O . ILE A 1 115 ? 1.852 7.174 -8.982 1.00 90.62 115 ILE A O 1
ATOM 905 N N . GLU A 1 116 ? 0.236 7.336 -7.431 1.00 89.25 116 GLU A N 1
ATOM 906 C CA . GLU A 1 116 ? 1.121 7.616 -6.296 1.00 89.25 116 GLU A CA 1
ATOM 907 C C . GLU A 1 116 ? 2.177 6.522 -6.108 1.00 89.25 116 GLU A C 1
ATOM 909 O O . GLU A 1 116 ? 3.366 6.831 -6.062 1.00 89.25 116 GLU A O 1
ATOM 914 N N . ILE A 1 117 ? 1.775 5.247 -6.079 1.00 88.69 117 ILE A N 1
ATOM 915 C CA . ILE A 1 117 ? 2.691 4.106 -5.904 1.00 88.69 117 ILE A CA 1
ATOM 916 C C . ILE A 1 117 ? 3.790 4.103 -6.974 1.00 88.69 117 ILE A C 1
ATOM 918 O O . ILE A 1 117 ? 4.897 3.621 -6.730 1.00 88.69 117 ILE A O 1
ATOM 922 N N . ARG A 1 118 ? 3.516 4.644 -8.167 1.00 86.62 118 ARG A N 1
ATOM 923 C CA . ARG A 1 118 ? 4.497 4.741 -9.255 1.00 86.62 118 ARG A CA 1
ATOM 924 C C . ARG A 1 118 ? 5.364 5.985 -9.211 1.00 86.62 118 ARG A C 1
ATOM 926 O O . ARG A 1 118 ? 6.506 5.906 -9.650 1.00 86.62 118 ARG A O 1
ATOM 933 N N . LEU A 1 119 ? 4.873 7.080 -8.644 1.00 87.31 119 LEU A N 1
ATOM 934 C CA . LEU A 1 119 ? 5.672 8.286 -8.432 1.00 87.31 119 LEU A CA 1
ATOM 935 C C . LEU A 1 119 ? 6.585 8.159 -7.208 1.00 87.31 119 LEU A C 1
ATOM 937 O O . LEU A 1 119 ? 7.751 8.538 -7.267 1.00 87.31 119 LEU A O 1
ATOM 941 N N . ALA A 1 120 ? 6.062 7.617 -6.109 1.00 85.75 120 ALA A N 1
ATOM 942 C CA . ALA A 1 120 ? 6.757 7.535 -4.830 1.00 85.75 120 ALA A CA 1
ATOM 943 C C . ALA A 1 120 ? 7.480 6.193 -4.615 1.00 85.75 120 ALA A C 1
ATOM 945 O O . ALA A 1 120 ? 8.290 6.087 -3.700 1.00 85.75 120 ALA A O 1
ATOM 946 N N . PHE A 1 121 ? 7.196 5.169 -5.433 1.00 84.38 121 PHE A N 1
ATOM 947 C CA . PHE A 1 121 ? 7.694 3.785 -5.293 1.00 84.38 121 PHE A CA 1
ATOM 948 C C . PHE A 1 121 ? 7.359 3.111 -3.955 1.00 84.38 121 PHE A C 1
ATOM 950 O O . PHE A 1 121 ? 7.902 2.054 -3.625 1.00 84.38 121 PHE A O 1
ATOM 957 N N . VAL A 1 122 ? 6.433 3.695 -3.198 1.00 87.19 122 VAL A N 1
ATOM 958 C CA . VAL A 1 122 ? 6.044 3.256 -1.862 1.00 87.19 122 VAL A CA 1
ATOM 959 C C . VAL A 1 122 ? 4.527 3.247 -1.732 1.00 87.19 122 VAL A C 1
ATOM 961 O O . VAL A 1 122 ? 3.809 3.887 -2.492 1.00 87.19 122 VAL A O 1
ATOM 964 N N . CYS A 1 123 ? 4.041 2.484 -0.764 1.00 88.94 123 CYS A N 1
ATOM 965 C CA . CYS A 1 123 ? 2.643 2.406 -0.369 1.00 88.94 123 CYS A CA 1
ATOM 966 C C . CYS A 1 123 ? 2.555 2.449 1.160 1.00 88.94 123 CYS A C 1
ATOM 968 O O . CYS A 1 123 ? 3.572 2.330 1.839 1.00 88.94 123 CYS A O 1
ATOM 970 N N . ASN A 1 124 ? 1.343 2.540 1.705 1.00 91.44 124 ASN A N 1
ATOM 971 C CA . ASN A 1 124 ? 1.104 2.567 3.150 1.00 91.44 124 ASN A CA 1
ATOM 972 C C . ASN A 1 124 ? 1.899 1.474 3.903 1.00 91.44 124 ASN A C 1
ATOM 974 O O . ASN A 1 124 ? 2.725 1.769 4.759 1.00 91.44 124 ASN A O 1
ATOM 978 N N . VAL A 1 125 ? 1.745 0.209 3.504 1.00 88.88 125 VAL A N 1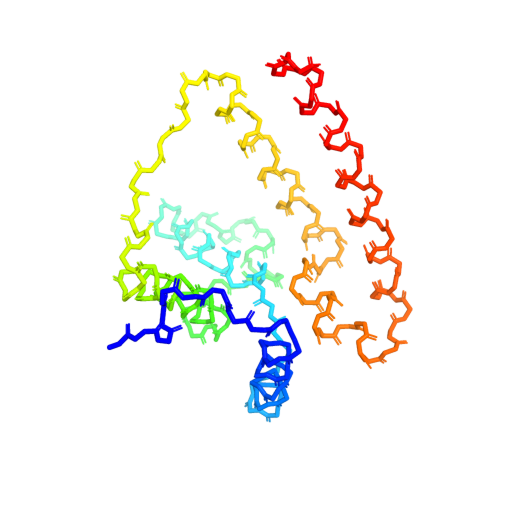
ATOM 979 C CA . VAL A 1 125 ? 2.398 -0.927 4.176 1.00 88.88 125 VAL A CA 1
ATOM 980 C C . VAL A 1 125 ? 3.926 -0.819 4.131 1.00 88.88 125 VAL A C 1
ATOM 982 O O . VAL A 1 125 ? 4.575 -0.894 5.170 1.00 88.88 125 VAL A O 1
ATOM 985 N N . SER A 1 126 ? 4.507 -0.569 2.955 1.00 87.25 126 SER A N 1
ATOM 986 C CA . SER A 1 126 ? 5.968 -0.486 2.811 1.00 87.25 126 SER A CA 1
ATOM 987 C C . SER A 1 126 ? 6.567 0.741 3.495 1.00 87.25 126 SER A C 1
ATOM 989 O O . SER A 1 126 ? 7.706 0.702 3.947 1.00 87.25 126 SER A O 1
ATOM 991 N N . THR A 1 127 ? 5.815 1.838 3.567 1.00 90.31 127 THR A N 1
ATOM 992 C CA . THR A 1 127 ? 6.263 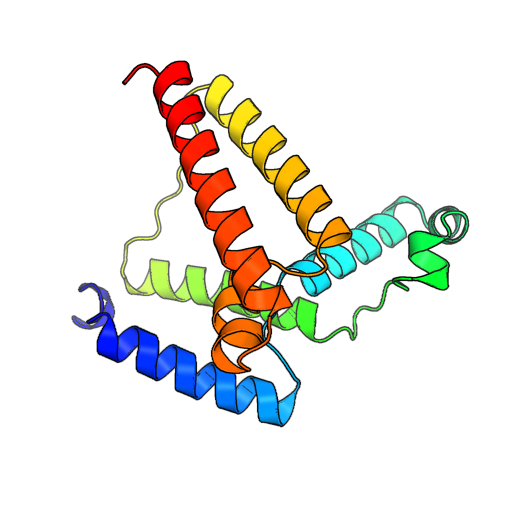3.063 4.227 1.00 90.31 127 THR A CA 1
ATOM 993 C C . THR A 1 127 ? 6.263 2.891 5.742 1.00 90.31 127 THR A C 1
ATOM 995 O O . THR A 1 127 ? 7.275 3.179 6.379 1.00 90.31 127 THR A O 1
ATOM 998 N N . PHE A 1 128 ? 5.162 2.406 6.327 1.00 89.31 128 PHE A N 1
ATOM 999 C CA . PHE A 1 128 ? 5.029 2.294 7.782 1.00 89.31 128 PHE A CA 1
ATOM 1000 C C . PHE A 1 128 ? 5.808 1.118 8.376 1.00 89.31 128 PHE A C 1
ATOM 1002 O O . PHE A 1 128 ? 6.394 1.292 9.440 1.00 89.31 128 PHE A O 1
ATOM 1009 N N . PHE A 1 129 ? 5.831 -0.044 7.715 1.00 87.25 129 PHE A N 1
ATOM 1010 C CA . PHE A 1 129 ? 6.500 -1.237 8.249 1.00 87.25 129 PHE A CA 1
ATOM 1011 C C . PHE A 1 129 ? 7.929 -1.420 7.722 1.00 87.25 129 PHE A C 1
ATOM 1013 O O . PHE A 1 129 ? 8.779 -1.872 8.471 1.00 87.25 129 PHE A O 1
ATOM 1020 N N . GLY A 1 130 ? 8.236 -0.983 6.496 1.00 85.06 130 GLY A N 1
ATOM 1021 C CA . GLY A 1 130 ? 9.596 -1.078 5.945 1.00 85.06 130 GLY A CA 1
ATOM 1022 C C . GLY A 1 130 ? 10.450 0.166 6.206 1.00 85.06 130 GLY A C 1
ATOM 1023 O O . GLY A 1 130 ? 11.389 0.153 6.991 1.00 85.06 130 GLY A O 1
ATOM 1024 N N . LEU A 1 131 ? 10.115 1.282 5.555 1.00 87.62 131 LEU A N 1
ATOM 1025 C CA . LEU A 1 131 ? 11.017 2.441 5.469 1.00 87.62 131 LEU A CA 1
ATOM 1026 C C . LEU A 1 131 ? 11.108 3.270 6.755 1.00 87.62 131 LEU A C 1
ATOM 1028 O O . LEU A 1 131 ? 12.147 3.867 7.037 1.00 87.62 131 LEU A O 1
ATOM 1032 N N . THR A 1 132 ? 10.017 3.359 7.517 1.00 88.44 132 THR A N 1
ATOM 1033 C CA . THR A 1 132 ? 9.980 4.185 8.734 1.00 88.44 132 THR A CA 1
ATOM 1034 C C . THR A 1 132 ? 10.827 3.582 9.866 1.00 88.44 132 THR A C 1
ATOM 1036 O O . THR A 1 132 ? 11.611 4.326 10.458 1.00 88.44 132 THR A O 1
ATOM 1039 N N . PRO A 1 133 ? 10.755 2.266 10.162 1.00 88.06 133 PRO A N 1
ATOM 1040 C CA . PRO A 1 133 ? 11.627 1.633 11.159 1.00 88.06 133 PRO A CA 1
ATOM 1041 C C . PRO A 1 133 ? 13.114 1.650 10.781 1.00 88.06 133 PRO A C 1
ATOM 1043 O O . PRO A 1 133 ? 13.966 1.674 11.664 1.00 88.06 133 PRO A O 1
ATOM 1046 N N . GLU A 1 134 ? 13.431 1.712 9.485 1.00 87.12 134 GLU A N 1
ATOM 1047 C CA . GLU A 1 134 ? 14.798 1.862 8.962 1.00 87.12 134 GLU A CA 1
ATOM 1048 C C . GLU A 1 134 ? 15.363 3.292 9.096 1.00 87.12 134 GLU A C 1
ATOM 1050 O O . GLU A 1 134 ? 16.467 3.569 8.628 1.00 87.12 134 GLU A O 1
ATOM 1055 N N . LEU A 1 135 ? 14.622 4.218 9.720 1.00 89.50 135 LEU A N 1
ATOM 1056 C CA . LEU A 1 135 ? 14.978 5.637 9.850 1.00 89.50 135 LEU A CA 1
ATOM 1057 C C . LEU A 1 135 ? 15.223 6.332 8.495 1.00 89.50 135 LEU A C 1
ATOM 1059 O O . LEU A 1 135 ? 15.975 7.306 8.404 1.00 89.50 135 LEU A O 1
ATOM 1063 N N . ASN A 1 136 ? 14.575 5.860 7.427 1.00 88.56 136 ASN A N 1
ATOM 1064 C CA . ASN A 1 136 ? 14.734 6.435 6.099 1.00 88.56 136 ASN A CA 1
ATOM 1065 C C . ASN A 1 136 ? 13.972 7.766 5.990 1.00 88.56 136 ASN A C 1
ATOM 1067 O O . ASN A 1 136 ? 12.751 7.821 6.156 1.00 88.56 136 ASN A O 1
ATOM 1071 N N . LEU A 1 137 ? 14.680 8.844 5.635 1.00 89.88 137 LEU A N 1
ATOM 1072 C CA . LEU A 1 137 ? 14.085 10.172 5.452 1.00 89.88 137 LEU A CA 1
ATOM 1073 C C . LEU A 1 137 ? 12.960 10.170 4.403 1.00 89.88 137 LEU A C 1
ATOM 1075 O O . LEU A 1 137 ? 11.939 10.830 4.595 1.00 89.88 137 LEU A O 1
ATOM 1079 N N . GLY A 1 138 ? 13.111 9.393 3.326 1.00 87.69 138 GLY A N 1
ATOM 1080 C CA . GLY A 1 138 ? 12.070 9.224 2.310 1.00 87.69 138 GLY A CA 1
ATOM 1081 C C . GLY A 1 138 ? 10.801 8.578 2.872 1.00 87.69 138 GLY A C 1
ATOM 1082 O O . GLY A 1 138 ? 9.700 8.988 2.513 1.00 87.69 138 GLY A O 1
ATOM 1083 N N . GLY A 1 139 ? 10.948 7.638 3.814 1.00 88.00 139 GLY A N 1
ATOM 1084 C CA . GLY A 1 139 ? 9.834 7.031 4.544 1.00 88.00 139 GLY A CA 1
ATOM 1085 C C . GLY A 1 139 ? 9.066 8.063 5.366 1.00 88.00 139 GLY A C 1
ATOM 1086 O O . GLY A 1 139 ? 7.855 8.191 5.214 1.00 88.00 139 GLY A O 1
ATOM 1087 N N . TYR A 1 140 ? 9.766 8.876 6.160 1.00 90.62 140 TYR A N 1
ATOM 1088 C CA . TYR A 1 140 ? 9.133 9.932 6.960 1.00 90.62 140 TYR A CA 1
ATOM 1089 C C . TYR A 1 140 ? 8.419 10.990 6.111 1.00 90.62 140 TYR A C 1
ATOM 1091 O O . TYR A 1 140 ? 7.306 11.408 6.443 1.00 90.62 140 TYR A O 1
ATOM 1099 N N . LEU A 1 141 ? 9.025 11.398 4.992 1.00 91.94 141 LEU A N 1
ATOM 1100 C CA . LEU A 1 141 ? 8.384 12.317 4.051 1.00 91.94 141 LEU A CA 1
ATOM 1101 C C . LEU A 1 141 ? 7.126 11.689 3.439 1.00 91.94 141 LEU A C 1
ATOM 1103 O O . LEU A 1 141 ? 6.076 12.335 3.417 1.00 91.94 141 LEU A O 1
ATOM 1107 N N . ALA A 1 142 ? 7.191 10.420 3.027 1.00 91.00 142 ALA A N 1
ATOM 1108 C CA . ALA A 1 142 ? 6.035 9.690 2.517 1.00 91.00 142 ALA A CA 1
ATOM 1109 C C . ALA A 1 142 ? 4.916 9.568 3.566 1.00 91.00 142 ALA A C 1
ATOM 1111 O O . ALA A 1 142 ? 3.760 9.813 3.232 1.00 91.00 142 ALA A O 1
ATOM 1112 N N . VAL A 1 143 ? 5.232 9.293 4.841 1.00 92.69 143 VAL A N 1
ATOM 1113 C CA . VAL A 1 143 ? 4.236 9.287 5.933 1.00 92.69 143 VAL A CA 1
ATOM 1114 C C . VAL A 1 143 ? 3.515 10.631 6.016 1.00 92.69 143 VAL A C 1
ATOM 1116 O O . VAL A 1 143 ? 2.287 10.664 6.078 1.00 92.69 143 VAL A O 1
ATOM 1119 N N . SER A 1 144 ? 4.248 11.748 5.973 1.00 92.00 144 SER A N 1
ATOM 1120 C CA . SER A 1 144 ? 3.628 13.078 6.025 1.00 92.00 144 SER A CA 1
ATOM 1121 C C . SER A 1 144 ? 2.699 13.341 4.832 1.00 92.00 144 SER A C 1
ATOM 1123 O O . SER A 1 144 ? 1.598 13.866 5.014 1.00 92.00 144 SER A O 1
ATOM 1125 N N . GLY A 1 145 ? 3.093 12.900 3.632 1.00 92.25 145 GLY A N 1
ATOM 1126 C CA . GLY A 1 145 ? 2.278 12.988 2.422 1.00 92.25 145 GLY A CA 1
ATOM 1127 C C . GLY A 1 145 ? 1.003 12.150 2.514 1.00 92.25 145 GLY A C 1
ATOM 1128 O O . GLY A 1 145 ? -0.083 12.664 2.244 1.00 92.25 145 GLY A O 1
ATOM 1129 N N . ILE A 1 146 ? 1.113 10.900 2.976 1.00 92.06 146 ILE A N 1
ATOM 1130 C CA . ILE A 1 146 ? -0.027 9.994 3.181 1.00 92.06 146 ILE A CA 1
ATOM 1131 C C . ILE A 1 146 ? -1.003 10.589 4.202 1.00 92.06 146 ILE A C 1
ATOM 1133 O O . ILE A 1 146 ? -2.209 10.613 3.957 1.00 92.06 146 ILE A O 1
ATOM 1137 N N . LEU A 1 147 ? -0.505 11.117 5.326 1.00 93.75 147 LEU A N 1
ATOM 1138 C CA . LEU A 1 147 ? -1.344 11.737 6.357 1.00 93.75 147 LEU A CA 1
ATOM 1139 C C . LEU A 1 147 ? -2.068 12.984 5.834 1.00 93.75 147 LEU A C 1
ATOM 1141 O O . LEU A 1 147 ? -3.275 13.125 6.045 1.00 93.75 147 LEU A O 1
ATOM 1145 N N . ALA A 1 148 ? -1.365 13.867 5.121 1.00 93.38 148 ALA A N 1
ATOM 1146 C CA . ALA A 1 148 ? -1.962 15.058 4.524 1.00 93.38 148 ALA A CA 1
ATOM 1147 C C . ALA A 1 148 ? -3.008 14.697 3.453 1.00 93.38 148 ALA A C 1
ATOM 1149 O O . ALA A 1 148 ? -4.110 15.251 3.446 1.00 93.38 148 ALA A O 1
ATOM 1150 N N . GLY A 1 149 ? -2.700 13.729 2.586 1.00 91.69 149 GLY A N 1
ATOM 1151 C CA . GLY A 1 149 ? -3.612 13.229 1.558 1.00 91.69 149 GLY A CA 1
ATOM 1152 C C . GLY A 1 149 ? -4.866 12.589 2.155 1.00 91.69 149 GLY A C 1
ATOM 1153 O O . GLY A 1 149 ? -5.979 12.927 1.753 1.00 91.69 149 GLY A O 1
ATOM 1154 N N . ALA A 1 150 ? -4.711 11.734 3.170 1.00 92.12 150 ALA A N 1
ATOM 1155 C CA . ALA A 1 150 ? -5.826 11.111 3.880 1.00 92.12 150 ALA A CA 1
ATOM 1156 C C . ALA A 1 150 ? -6.701 12.148 4.600 1.00 92.12 150 ALA A C 1
ATOM 1158 O O . ALA A 1 150 ? -7.930 12.054 4.568 1.00 92.12 150 ALA A O 1
ATOM 1159 N N . TRP A 1 151 ? -6.089 13.177 5.196 1.00 93.50 151 TRP A N 1
ATOM 1160 C CA . TRP A 1 151 ? -6.812 14.283 5.819 1.00 93.50 151 TRP A CA 1
ATOM 1161 C C . TRP A 1 151 ? -7.685 15.024 4.802 1.00 93.50 151 TRP A C 1
ATOM 1163 O O . TRP A 1 151 ? -8.902 15.119 4.985 1.00 93.50 151 TRP A O 1
ATOM 1173 N N . VAL A 1 152 ? -7.096 15.487 3.696 1.00 92.69 152 VAL A N 1
ATOM 1174 C CA . VAL A 1 152 ? -7.822 16.199 2.631 1.00 92.69 152 VAL A CA 1
ATOM 1175 C C . VAL A 1 152 ? -8.894 15.308 1.998 1.00 92.69 152 VAL A C 1
ATOM 1177 O O . VAL A 1 152 ? -10.035 15.744 1.828 1.00 92.69 152 VAL A O 1
ATOM 1180 N N . GLY A 1 153 ? -8.569 14.045 1.719 1.00 89.88 153 GLY A N 1
ATOM 1181 C CA . GLY A 1 153 ? -9.511 13.062 1.188 1.00 89.88 153 GLY A CA 1
ATOM 1182 C C . GLY A 1 153 ? -10.710 12.852 2.113 1.00 89.88 153 GLY A C 1
ATOM 1183 O O . GLY A 1 153 ? -11.850 12.855 1.653 1.00 89.88 153 GLY A O 1
ATOM 1184 N N . SER A 1 154 ? -10.483 12.769 3.428 1.00 90.19 154 SER A N 1
ATOM 1185 C CA . SER A 1 154 ? -11.559 12.624 4.415 1.00 90.19 154 SER A CA 1
ATOM 1186 C C . SER A 1 154 ? -12.481 13.849 4.480 1.00 90.19 154 SER A C 1
ATOM 1188 O O . SER A 1 154 ? -13.693 13.698 4.650 1.00 90.19 154 SER A O 1
ATOM 1190 N N . LEU A 1 155 ? -11.943 15.062 4.296 1.00 89.62 155 LEU A N 1
ATOM 1191 C CA . LEU A 1 155 ? -12.741 16.290 4.224 1.00 89.62 155 LEU A CA 1
ATOM 1192 C C . LEU A 1 155 ? -13.637 16.293 2.984 1.00 89.62 155 LEU A C 1
ATOM 1194 O O . LEU A 1 155 ? -14.813 16.650 3.068 1.00 89.62 155 LEU A O 1
ATOM 1198 N N . PHE A 1 156 ? -13.094 15.875 1.841 1.00 86.94 156 PHE A N 1
ATOM 1199 C CA . PHE A 1 156 ? -13.845 15.797 0.593 1.00 86.94 156 PHE A CA 1
ATOM 1200 C C . PHE A 1 156 ? -14.934 14.719 0.653 1.00 86.94 156 PHE A C 1
ATOM 1202 O O . PHE A 1 156 ? -16.081 14.976 0.289 1.00 86.94 156 PHE A O 1
ATOM 1209 N N . TYR A 1 157 ? -14.601 13.553 1.211 1.00 84.94 157 TYR A N 1
ATOM 1210 C CA . TYR A 1 157 ? -15.534 12.450 1.428 1.00 84.94 157 TYR A CA 1
ATOM 1211 C C . TYR A 1 157 ? -16.733 12.872 2.289 1.00 84.94 157 TYR A C 1
ATOM 1213 O O . TYR A 1 157 ? -17.882 12.637 1.911 1.00 84.94 157 TYR A O 1
ATOM 1221 N N . LYS A 1 158 ? -16.483 13.570 3.409 1.00 86.00 158 LYS A N 1
ATOM 1222 C CA . LYS A 1 158 ? -17.543 14.106 4.282 1.00 86.00 158 LYS A CA 1
ATOM 1223 C C . LYS A 1 158 ? -18.453 15.093 3.547 1.00 86.00 158 LYS A C 1
ATOM 1225 O O . LYS A 1 158 ? -19.672 14.981 3.639 1.00 86.00 158 LYS A O 1
ATOM 1230 N N . ARG A 1 159 ? -17.871 16.016 2.770 1.00 84.19 159 ARG A N 1
ATOM 1231 C CA . ARG A 1 159 ? -18.629 17.022 2.004 1.00 84.19 159 ARG A CA 1
ATOM 1232 C C . ARG A 1 159 ? -19.518 16.410 0.921 1.00 84.19 159 ARG A C 1
ATOM 1234 O O . ARG A 1 159 ? -20.628 16.886 0.721 1.00 84.19 159 ARG A O 1
ATOM 1241 N N . LEU A 1 160 ? -19.049 15.376 0.221 1.00 77.56 160 LEU A N 1
ATOM 1242 C CA . LEU A 1 160 ? -19.790 14.755 -0.885 1.00 77.56 160 LEU A CA 1
ATOM 1243 C C . LEU A 1 160 ? -20.913 13.818 -0.439 1.00 77.56 160 LEU A C 1
ATOM 1245 O O . LEU A 1 160 ? -21.918 13.700 -1.139 1.00 77.56 160 LEU A O 1
ATOM 1249 N N . LEU A 1 161 ? -20.744 13.113 0.682 1.00 72.12 161 LEU A N 1
ATOM 1250 C CA . LEU A 1 161 ? -21.738 12.139 1.151 1.00 72.12 161 LEU A CA 1
ATOM 1251 C C . LEU A 1 161 ? -22.767 12.716 2.126 1.00 72.12 161 LEU A C 1
ATOM 1253 O O . LEU A 1 161 ? -23.724 12.007 2.453 1.00 72.12 161 LEU A O 1
ATOM 1257 N N . GLY A 1 162 ? -22.620 13.991 2.498 1.00 62.84 162 GLY A N 1
ATOM 1258 C CA . GLY A 1 162 ? -23.565 14.721 3.337 1.00 62.84 162 GLY A CA 1
ATOM 1259 C C . GLY A 1 162 ? -23.520 14.256 4.789 1.00 62.84 162 GLY A C 1
ATOM 1260 O O . GLY A 1 162 ? -24.512 13.723 5.284 1.00 62.84 162 GLY A O 1
ATOM 1261 N N . ALA A 1 163 ? -22.363 14.427 5.435 1.00 47.97 163 ALA A N 1
ATOM 1262 C CA . ALA A 1 163 ? -22.278 14.512 6.893 1.00 47.97 163 ALA A CA 1
ATOM 1263 C C . ALA A 1 163 ? -22.293 15.981 7.325 1.00 47.97 163 ALA A C 1
ATOM 1265 O O . ALA A 1 163 ? -21.571 16.778 6.678 1.00 47.97 163 ALA A O 1
#

Sequence (163 aa):
MEFFKKTLDPVIALAAIAILDIFLFLLVGAWTVGGGETMMTGLIAKVFLGDALDRIPFWHAVFPPDISYWKIYISLGMLTGSIVGAVASKEFFWRFPRRISEWLMITVGGLLMGIEIRLAFVCNVSTFFGLTPELNLGGYLAVSGILAGAWVGSLFYKRLLGA

Foldseek 3Di:
DCVLQDDDDPVVVVVVVLVVQVVCCVPPRGQAQLLLVVLVVLVVCCVVCPCVSCVDCCCPPPNPNDPPPVSVVVNVCVVVVVVVSCVVNVNDDDDDDPDPVVVVLVVVVVVVQNVCCVVLVHDPRRLPNPQVVVVHPSSVVVVVVVVVVVVVSVVVVCVVVPD

Radius of gyration: 18.44 Å; chains: 1; bounding box: 41×37×50 Å

Organism: NCBI:txid408172

InterPro domains:
  IPR007272 Sulphur transport TsuA/YedE [PF04143] (2-152)
  IPR007272 Sulphur transport TsuA/YedE [PTHR30574] (3-160)

Secondary structure (DSSP, 8-state):
--GGGSPPPHHHHHHHHHHHHHHHHHHT----SHHHHHHHHHHHHHHHHGGGGGGSHIIIII----TT-HHHHHHHHHHHHHHHHHHHTT-------SSHHHHHHHHHHHHHHHHHHHHHS--HHIIIIIITTTT-HHHHHHHHHHHHHHHHHHHHHHHHHT-

pLDDT: mean 86.69, std 7.27, range [47.97, 93.75]